Protein AF-A0A973NMS9-F1 (afdb_monomer_lite)

pLDDT: mean 92.17, std 13.08, range [51.09, 98.81]

Structure (mmCIF, N/CA/C/O backbone):
data_AF-A0A973NMS9-F1
#
_entry.id   AF-A0A973NMS9-F1
#
loop_
_atom_site.group_PDB
_atom_site.id
_atom_site.type_symbol
_atom_site.label_atom_id
_atom_site.label_alt_id
_atom_site.label_comp_id
_atom_site.label_asym_id
_atom_site.label_entity_id
_atom_site.label_seq_id
_atom_site.pdbx_PDB_ins_code
_atom_site.Cartn_x
_atom_site.Cartn_y
_atom_site.Cartn_z
_atom_site.occupancy
_atom_site.B_iso_or_equiv
_atom_site.auth_seq_id
_atom_site.auth_comp_id
_atom_site.auth_asym_id
_atom_site.auth_atom_id
_atom_site.pdbx_PDB_model_num
ATOM 1 N N . MET A 1 1 ? -32.463 41.604 4.329 1.00 52.03 1 MET A N 1
ATOM 2 C CA . MET A 1 1 ? -32.266 40.344 3.575 1.00 52.03 1 MET A CA 1
ATOM 3 C C . MET A 1 1 ? -31.017 39.669 4.118 1.00 52.03 1 MET A C 1
ATOM 5 O O . MET A 1 1 ? -29.980 40.320 4.085 1.00 52.03 1 MET A O 1
ATOM 9 N N . PRO A 1 2 ? -31.078 38.448 4.672 1.00 51.09 2 PRO A N 1
ATOM 10 C CA . PRO A 1 2 ? -29.867 37.769 5.112 1.00 51.09 2 PRO A CA 1
ATOM 11 C C . PRO A 1 2 ? -29.090 37.280 3.883 1.00 51.09 2 PRO A C 1
ATOM 13 O O . PRO A 1 2 ? -29.662 36.677 2.973 1.00 51.09 2 PRO A O 1
ATOM 16 N N . LEU A 1 3 ? -27.792 37.576 3.848 1.00 54.91 3 LEU A N 1
ATOM 17 C CA . LEU A 1 3 ? -26.859 37.037 2.864 1.00 54.91 3 LEU A CA 1
ATOM 18 C C . LEU A 1 3 ? -26.788 35.517 3.066 1.00 54.91 3 LEU A C 1
ATOM 20 O O . LEU A 1 3 ? -26.384 35.054 4.131 1.00 54.91 3 LEU A O 1
ATOM 24 N N . LYS A 1 4 ? -27.204 34.733 2.064 1.00 56.56 4 LYS A N 1
ATOM 25 C CA . LYS A 1 4 ? -26.935 33.290 2.038 1.00 56.56 4 LYS A CA 1
ATOM 26 C C . LYS A 1 4 ? -25.419 33.114 1.950 1.00 56.56 4 LYS A C 1
ATOM 28 O O . LYS A 1 4 ? -24.813 33.595 0.995 1.00 56.56 4 LYS A O 1
ATOM 33 N N . SER A 1 5 ? -24.813 32.462 2.938 1.00 62.69 5 SER A N 1
ATOM 34 C CA . SER A 1 5 ? -23.403 32.084 2.874 1.00 62.69 5 SER A CA 1
ATOM 35 C C . SER A 1 5 ? -23.179 31.179 1.661 1.00 62.69 5 SER A C 1
ATOM 37 O O . SER A 1 5 ? -23.957 30.257 1.401 1.00 62.69 5 SER A O 1
ATOM 39 N N . ALA A 1 6 ? -22.138 31.470 0.880 1.00 63.62 6 ALA A N 1
ATOM 40 C CA . ALA A 1 6 ? -21.718 30.586 -0.196 1.00 63.62 6 ALA A CA 1
ATOM 41 C C . ALA A 1 6 ? -21.316 29.226 0.408 1.00 63.62 6 ALA A C 1
ATOM 43 O O . ALA A 1 6 ? -20.689 29.207 1.473 1.00 63.62 6 ALA A O 1
ATOM 44 N N . PRO A 1 7 ? -21.674 28.093 -0.225 1.00 63.88 7 PRO A N 1
ATOM 45 C CA . PRO A 1 7 ? -21.231 26.788 0.245 1.00 63.88 7 PRO A CA 1
ATOM 46 C C . PRO A 1 7 ? -19.694 26.757 0.294 1.00 63.88 7 PRO A C 1
ATOM 48 O O . PRO A 1 7 ? -19.059 27.367 -0.573 1.00 63.88 7 PRO A O 1
ATOM 51 N N . PRO A 1 8 ? -19.088 26.081 1.290 1.00 60.72 8 PRO A N 1
ATOM 52 C CA . PRO A 1 8 ? -17.634 25.996 1.399 1.00 60.72 8 PRO A CA 1
ATOM 53 C C . PRO A 1 8 ? -17.053 25.490 0.076 1.00 60.72 8 PRO A C 1
ATOM 55 O O . PRO A 1 8 ? -17.633 24.597 -0.555 1.00 60.72 8 PRO A O 1
ATOM 58 N N . SER A 1 9 ? -15.950 26.099 -0.378 1.00 65.81 9 SER A N 1
ATOM 59 C CA . SER A 1 9 ? -15.331 25.726 -1.648 1.00 65.81 9 SER A CA 1
ATOM 60 C C . SER A 1 9 ? -15.041 24.227 -1.623 1.00 65.81 9 SER A C 1
ATOM 62 O O . SER A 1 9 ? -14.468 23.689 -0.675 1.00 65.81 9 SER A O 1
ATOM 64 N N . ARG A 1 10 ? -15.527 23.518 -2.644 1.00 62.38 10 ARG A N 1
ATOM 6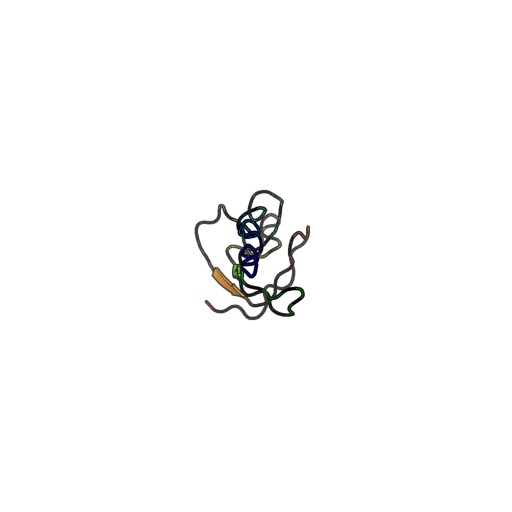5 C CA . ARG A 1 10 ? -15.262 22.091 -2.796 1.00 62.38 10 ARG A CA 1
ATOM 66 C C . ARG A 1 10 ? -13.761 21.958 -3.014 1.00 62.38 10 ARG A C 1
ATOM 68 O O . ARG A 1 10 ? -13.290 22.259 -4.107 1.00 62.38 10 ARG A O 1
ATOM 75 N N . SER A 1 11 ? -13.029 21.559 -1.976 1.00 68.19 11 SER A N 1
ATOM 76 C CA . SER A 1 11 ? -11.645 21.118 -2.130 1.00 68.19 11 SER A CA 1
ATOM 77 C C . SER A 1 11 ? -11.609 20.121 -3.288 1.00 68.19 11 SER A C 1
ATOM 79 O O . SER A 1 11 ? -12.516 19.284 -3.401 1.00 68.19 11 SER A O 1
ATOM 81 N N . ALA A 1 12 ? -10.639 20.260 -4.192 1.00 74.38 12 ALA A N 1
ATOM 82 C CA . ALA A 1 12 ? -10.483 19.319 -5.292 1.00 74.38 12 ALA A CA 1
ATOM 83 C C . ALA A 1 12 ? -10.455 17.898 -4.712 1.00 74.38 12 ALA A C 1
ATOM 85 O O . ALA A 1 12 ? -9.837 17.659 -3.671 1.00 74.38 12 ALA A O 1
ATOM 86 N N . LYS A 1 13 ? -11.195 16.974 -5.331 1.00 84.62 13 LYS A N 1
ATOM 87 C CA . LYS A 1 13 ? -11.239 15.596 -4.841 1.00 84.62 13 LYS A CA 1
ATOM 88 C C . LYS A 1 13 ? -9.820 15.020 -4.911 1.00 84.62 13 LYS A C 1
ATOM 90 O O . LYS A 1 13 ? -9.196 15.178 -5.960 1.00 84.62 13 LYS A O 1
ATOM 95 N N . PRO A 1 14 ? -9.313 14.395 -3.836 1.00 89.00 14 PRO A N 1
ATOM 96 C CA . PRO A 1 14 ? -8.013 13.749 -3.893 1.00 89.00 14 PRO A CA 1
ATOM 97 C C . PRO A 1 14 ? -8.054 12.623 -4.926 1.00 89.00 14 PRO A C 1
ATOM 99 O O . PRO A 1 14 ? -9.036 11.882 -5.002 1.00 89.00 14 PRO A O 1
ATOM 102 N N . ASP A 1 15 ? -6.987 12.517 -5.710 1.00 95.19 15 ASP A N 1
ATOM 103 C CA . ASP A 1 15 ? -6.753 11.381 -6.589 1.00 95.19 15 ASP A CA 1
ATOM 104 C C . ASP A 1 15 ? -5.811 10.401 -5.880 1.00 95.19 15 ASP A C 1
ATOM 106 O O . ASP A 1 15 ? -4.622 10.674 -5.714 1.00 95.19 15 ASP A O 1
ATOM 110 N N . LEU A 1 16 ? -6.363 9.274 -5.426 1.00 95.38 16 LEU A N 1
ATOM 111 C CA . LEU A 1 16 ? -5.648 8.250 -4.649 1.00 95.38 16 LEU A CA 1
ATOM 112 C C . LEU A 1 16 ? -4.656 7.444 -5.495 1.00 95.38 16 LEU A C 1
ATOM 114 O O . LEU A 1 16 ? -3.871 6.660 -4.976 1.00 95.38 16 LEU A O 1
ATOM 118 N N . PHE A 1 17 ? -4.702 7.633 -6.808 1.00 97.50 17 PHE A N 1
ATOM 119 C CA . PHE A 1 17 ? -3.877 6.929 -7.766 1.00 97.50 17 PHE A CA 1
ATOM 120 C C . PHE A 1 17 ? -2.565 7.662 -8.081 1.00 97.50 17 PHE A C 1
ATOM 122 O O . PHE A 1 17 ? -1.707 7.112 -8.777 1.00 97.50 17 PHE A O 1
ATOM 129 N N . ILE A 1 18 ? -2.380 8.883 -7.580 1.00 97.81 18 ILE A N 1
ATOM 130 C CA . ILE A 1 18 ? -1.110 9.603 -7.689 1.00 97.81 18 ILE A CA 1
ATOM 131 C C . ILE A 1 18 ? -0.083 8.950 -6.752 1.00 97.81 18 ILE A C 1
ATOM 133 O O . ILE A 1 18 ? -0.321 8.798 -5.556 1.00 97.81 18 ILE A O 1
ATOM 137 N N . GLY A 1 19 ? 1.081 8.592 -7.299 1.00 97.94 19 GLY A N 1
ATOM 138 C CA . GLY A 1 19 ? 2.199 8.016 -6.541 1.00 97.94 19 GLY A CA 1
ATOM 139 C C . GLY A 1 19 ? 2.176 6.493 -6.381 1.00 97.94 19 GLY A C 1
ATOM 140 O O . GLY A 1 19 ? 3.112 5.942 -5.813 1.00 97.94 19 GLY A O 1
ATOM 141 N N . THR A 1 20 ? 1.167 5.795 -6.908 1.00 98.38 20 THR A N 1
ATOM 142 C CA . THR A 1 20 ? 1.063 4.329 -6.767 1.00 98.38 20 THR A CA 1
ATOM 143 C C . THR A 1 20 ? 1.792 3.556 -7.882 1.00 98.38 20 THR A C 1
ATOM 145 O O . THR A 1 20 ? 1.509 2.385 -8.111 1.00 98.38 20 THR A O 1
ATOM 148 N N . GLY A 1 21 ? 2.603 4.229 -8.691 1.00 95.56 21 GLY A N 1
ATOM 149 C CA . GLY A 1 21 ? 3.385 3.646 -9.781 1.00 95.56 21 GLY A CA 1
ATOM 150 C C . GLY A 1 21 ? 4.729 4.361 -9.878 1.00 95.56 21 GLY A C 1
ATOM 151 O O . GLY A 1 21 ? 4.910 5.416 -9.255 1.00 95.56 21 GLY A O 1
ATOM 152 N N . GLY A 1 22 ? 5.677 3.800 -10.628 1.00 96.00 22 GLY A N 1
ATOM 153 C CA . GLY A 1 22 ? 7.075 4.213 -10.494 1.00 96.00 22 GLY A CA 1
ATOM 154 C C . GLY A 1 22 ? 7.529 4.040 -9.039 1.00 96.00 22 GLY A C 1
ATOM 155 O O . GLY A 1 22 ? 7.128 3.095 -8.377 1.00 96.00 22 GLY A O 1
ATOM 156 N N . HIS A 1 23 ? 8.290 4.994 -8.501 1.00 97.00 23 HIS A N 1
ATOM 157 C CA . HIS A 1 23 ? 8.924 4.860 -7.176 1.00 97.00 23 HIS A CA 1
ATOM 158 C C . HIS A 1 23 ? 8.225 5.659 -6.061 1.00 97.00 23 HIS A C 1
ATOM 160 O O . HIS A 1 23 ? 8.871 6.133 -5.125 1.00 97.00 23 HIS A O 1
ATOM 166 N N . GLY A 1 24 ? 6.925 5.932 -6.210 1.00 97.88 24 GLY A N 1
ATOM 167 C CA . GLY A 1 24 ? 6.170 6.718 -5.226 1.00 97.88 24 GLY A CA 1
ATOM 168 C C . GLY A 1 24 ? 5.721 5.901 -4.013 1.00 97.88 24 GLY A C 1
ATOM 169 O O . GLY A 1 24 ? 5.681 6.432 -2.906 1.00 97.88 24 GLY A O 1
ATOM 170 N N . HIS A 1 25 ? 5.409 4.620 -4.228 1.00 98.25 25 HIS A N 1
ATOM 171 C CA . HIS A 1 25 ? 5.026 3.646 -3.201 1.00 98.25 25 HIS A CA 1
ATOM 172 C C . HIS A 1 25 ? 3.852 4.102 -2.314 1.00 98.25 25 HIS A C 1
ATOM 174 O O . HIS A 1 25 ? 3.848 3.877 -1.106 1.00 98.25 25 HIS A O 1
ATOM 180 N N . THR A 1 26 ? 2.851 4.787 -2.874 1.00 98.44 26 THR A N 1
ATOM 181 C CA . THR A 1 26 ? 1.579 5.040 -2.170 1.00 98.44 26 THR A CA 1
ATOM 182 C C . THR A 1 26 ? 0.583 3.909 -2.436 1.00 98.44 26 THR A C 1
ATOM 184 O O . THR A 1 26 ? 0.773 3.105 -3.350 1.00 98.44 26 THR A O 1
ATOM 187 N N . TYR A 1 27 ? -0.482 3.825 -1.639 1.00 98.56 27 TYR A N 1
ATOM 188 C CA . TYR A 1 27 ? -1.566 2.861 -1.832 1.00 98.56 27 TYR A CA 1
ATOM 189 C C . TYR A 1 27 ? -2.898 3.585 -2.121 1.00 98.56 27 TYR A C 1
ATOM 191 O O . TYR A 1 27 ? -3.132 4.666 -1.572 1.00 98.56 27 TYR A O 1
ATOM 199 N N . PRO A 1 28 ? -3.791 3.021 -2.960 1.00 98.31 28 PRO A N 1
ATOM 200 C CA . PRO A 1 28 ? -5.073 3.645 -3.303 1.00 98.31 28 PRO A CA 1
ATOM 201 C C . PRO A 1 28 ? -6.221 3.289 -2.337 1.00 98.31 28 PRO A C 1
ATOM 203 O O . PRO A 1 28 ? -7.357 3.722 -2.542 1.00 98.31 28 PRO A O 1
ATOM 206 N N . GLY A 1 29 ? -5.949 2.459 -1.327 1.00 98.00 29 GLY A N 1
ATOM 207 C CA . GLY A 1 29 ? -6.910 1.966 -0.344 1.00 98.00 29 GLY A CA 1
ATOM 208 C C . GLY A 1 29 ? -7.544 3.016 0.571 1.00 98.00 29 GLY A C 1
ATOM 209 O O . GLY A 1 29 ? -7.094 4.155 0.702 1.00 98.00 29 GLY A O 1
ATOM 210 N N . ALA A 1 30 ? -8.624 2.608 1.234 1.00 98.06 30 ALA A N 1
ATOM 211 C CA . ALA A 1 30 ? -9.378 3.461 2.138 1.00 98.06 30 ALA A CA 1
ATOM 212 C C . ALA A 1 30 ? -8.702 3.559 3.513 1.00 98.06 30 ALA A C 1
ATOM 214 O O . ALA A 1 30 ? -8.347 2.555 4.131 1.00 98.06 30 ALA A O 1
ATOM 215 N N . THR A 1 31 ? -8.610 4.780 4.039 1.00 98.19 31 THR A N 1
ATOM 216 C CA . THR A 1 31 ? -8.217 5.031 5.427 1.00 98.19 31 THR A CA 1
ATOM 217 C C . THR A 1 31 ? -8.889 6.296 5.964 1.00 98.19 31 THR A C 1
ATOM 219 O O . THR A 1 31 ? -9.294 7.181 5.204 1.00 98.19 31 THR A O 1
ATOM 222 N N . LEU A 1 32 ? -9.034 6.380 7.286 1.00 97.94 32 LEU A N 1
ATOM 223 C CA . LEU A 1 32 ? -9.402 7.625 7.962 1.00 97.94 32 LEU A CA 1
ATOM 224 C C . LEU A 1 32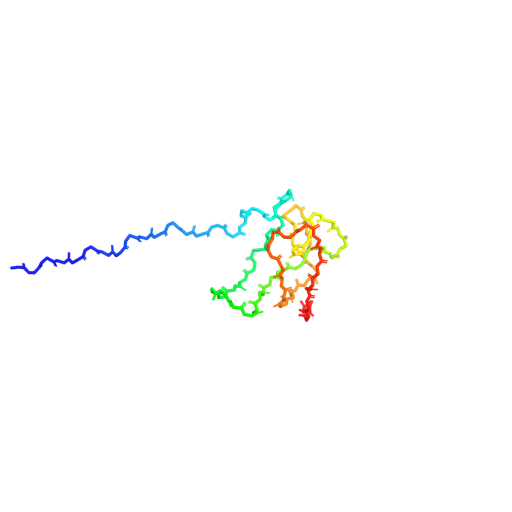 ? -8.140 8.468 8.196 1.00 97.94 32 LEU A C 1
ATOM 226 O O . LEU A 1 32 ? -7.048 7.906 8.292 1.00 97.94 32 LEU A O 1
ATOM 230 N N . PRO A 1 33 ? -8.251 9.801 8.350 1.00 96.94 33 PRO A N 1
ATOM 231 C CA . PRO A 1 33 ? -7.106 10.623 8.729 1.00 96.94 33 PRO A CA 1
ATOM 232 C C . PRO A 1 33 ? -6.435 10.078 9.997 1.00 96.94 33 PRO A C 1
ATOM 234 O O . PRO A 1 33 ? -7.073 10.011 11.048 1.00 96.94 33 PRO A O 1
ATOM 237 N N . PHE A 1 34 ? -5.162 9.683 9.882 1.00 97.75 34 PHE A N 1
ATOM 238 C CA . PHE A 1 34 ? -4.369 9.075 10.963 1.00 97.75 34 PHE A CA 1
ATOM 239 C C . PHE A 1 34 ? -4.969 7.773 11.537 1.00 97.75 34 PHE A C 1
ATOM 241 O O . PHE A 1 34 ? -4.756 7.445 12.704 1.00 97.75 34 PHE A O 1
ATOM 248 N N . GLY A 1 35 ? -5.754 7.045 10.736 1.00 98.06 35 GLY A N 1
ATOM 249 C CA . GLY A 1 35 ? -6.390 5.793 11.137 1.00 98.06 35 GLY A CA 1
ATOM 250 C C . GLY A 1 35 ? -5.399 4.634 11.272 1.00 98.06 35 GLY A C 1
ATOM 251 O O . GLY A 1 35 ? -4.403 4.568 10.560 1.00 98.06 35 GLY A O 1
ATOM 252 N N . MET A 1 36 ? -5.708 3.685 12.162 1.00 98.44 36 MET A N 1
ATOM 253 C CA . MET A 1 36 ? -4.887 2.480 12.359 1.00 98.44 36 MET A CA 1
ATOM 254 C C . MET A 1 36 ? -4.968 1.487 11.196 1.00 98.44 36 MET A C 1
ATOM 256 O O . MET A 1 36 ? -4.038 0.717 11.007 1.00 98.44 36 MET A O 1
ATOM 260 N N . VAL A 1 37 ? -6.069 1.500 10.440 1.00 98.44 37 VAL A N 1
ATOM 261 C CA . VAL A 1 37 ? -6.332 0.567 9.337 1.00 98.44 37 VAL A CA 1
ATOM 262 C C . VAL A 1 37 ? -6.195 1.292 8.005 1.00 98.44 37 VAL A C 1
ATOM 264 O O . VAL A 1 37 ? -6.747 2.385 7.816 1.00 98.44 37 VAL A O 1
ATOM 267 N N . GLN A 1 38 ? -5.483 0.653 7.087 1.00 98.69 38 GLN A N 1
ATOM 268 C CA . GLN A 1 38 ? -5.342 1.045 5.694 1.00 98.69 38 GLN A CA 1
ATOM 269 C C . GLN A 1 38 ? -5.850 -0.150 4.885 1.00 98.69 38 GLN A C 1
ATOM 271 O O . GLN A 1 38 ? -5.162 -1.145 4.760 1.00 98.69 38 GLN A O 1
ATOM 276 N N . LEU A 1 39 ? -7.106 -0.128 4.443 1.00 98.56 39 LEU A N 1
ATOM 277 C CA . LEU A 1 39 ? -7.668 -1.251 3.687 1.00 98.56 39 LEU A CA 1
ATOM 278 C C . LEU A 1 39 ? -7.391 -1.021 2.202 1.00 98.56 39 LEU A C 1
ATOM 280 O O . LEU A 1 39 ? -8.043 -0.169 1.590 1.00 98.56 39 LEU A O 1
ATOM 284 N N . SER A 1 40 ? -6.441 -1.759 1.629 1.00 98.62 40 SER A N 1
ATOM 285 C CA . SER A 1 40 ? -5.973 -1.563 0.249 1.00 98.62 40 SER A CA 1
ATOM 286 C C . SER A 1 40 ? -5.787 -2.890 -0.494 1.00 98.62 40 SER A C 1
ATOM 288 O O . SER A 1 40 ? -5.526 -3.906 0.147 1.00 98.62 40 SER A O 1
ATOM 290 N N . PRO A 1 41 ? -5.943 -2.914 -1.834 1.00 98.62 41 PRO A N 1
ATOM 291 C CA . PRO A 1 41 ? -5.541 -4.063 -2.640 1.00 98.62 41 PRO A CA 1
ATOM 292 C C . PRO A 1 41 ? -4.024 -4.257 -2.631 1.00 98.62 41 PRO A C 1
ATOM 294 O O . PRO A 1 41 ? -3.294 -3.271 -2.741 1.00 98.62 41 PRO A O 1
ATOM 297 N N . ASP A 1 42 ? -3.598 -5.518 -2.638 1.00 98.62 42 ASP A N 1
ATOM 298 C CA . ASP A 1 42 ? -2.211 -5.913 -2.871 1.00 98.62 42 ASP A CA 1
ATOM 299 C C . ASP A 1 42 ? -2.073 -6.529 -4.269 1.00 98.62 42 ASP A C 1
ATOM 301 O O . ASP A 1 42 ? -2.862 -7.398 -4.648 1.00 98.62 42 ASP A O 1
ATOM 305 N N . THR A 1 43 ? -1.094 -6.084 -5.052 1.00 98.56 43 THR A N 1
ATOM 306 C CA . THR A 1 43 ? -0.759 -6.626 -6.379 1.00 98.56 43 THR A CA 1
ATOM 307 C C . THR A 1 43 ? 0.547 -7.417 -6.369 1.00 98.56 43 THR A C 1
ATOM 309 O O . THR A 1 43 ? 0.701 -8.330 -7.181 1.00 98.56 43 THR A O 1
ATOM 312 N N . ASP A 1 44 ? 1.448 -7.106 -5.430 1.00 96.94 44 ASP A N 1
ATOM 313 C CA . ASP A 1 44 ? 2.739 -7.762 -5.231 1.00 96.94 44 ASP A CA 1
ATOM 314 C C . ASP A 1 44 ? 3.232 -7.551 -3.784 1.00 96.94 44 ASP A C 1
ATOM 316 O O . ASP A 1 44 ? 2.923 -6.534 -3.166 1.00 96.94 44 ASP A O 1
ATOM 320 N N . VAL A 1 45 ? 3.999 -8.501 -3.239 1.00 95.81 45 VAL A N 1
ATOM 321 C CA . VAL A 1 45 ? 4.546 -8.449 -1.864 1.00 95.81 45 VAL A CA 1
ATOM 322 C C . VAL A 1 45 ? 6.063 -8.664 -1.799 1.00 95.81 45 VAL A C 1
ATOM 324 O O . VAL A 1 45 ? 6.642 -8.692 -0.715 1.00 95.81 45 VAL A O 1
ATOM 327 N N . GLU A 1 46 ? 6.721 -8.846 -2.943 1.00 95.12 46 GLU A N 1
ATOM 328 C CA . GLU A 1 46 ? 8.148 -9.179 -3.035 1.00 95.12 46 GLU A CA 1
ATOM 329 C C . GLU A 1 46 ? 8.968 -8.073 -3.711 1.00 95.12 46 GLU A C 1
ATOM 331 O O . GLU A 1 46 ? 10.148 -7.883 -3.395 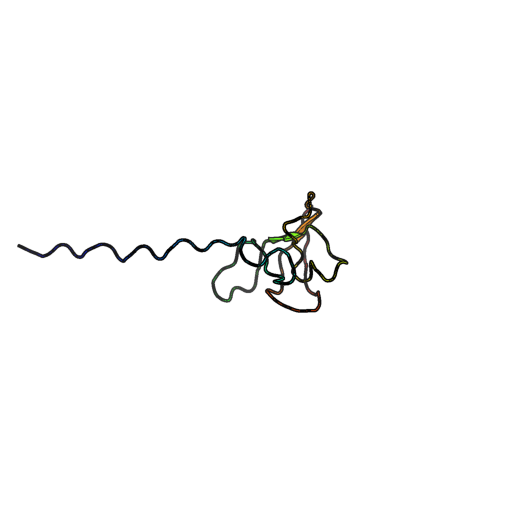1.00 95.12 46 GLU A O 1
ATOM 336 N N . ARG A 1 47 ? 8.374 -7.337 -4.656 1.00 96.19 47 ARG A N 1
ATOM 337 C CA . ARG A 1 47 ? 9.069 -6.300 -5.425 1.00 96.19 47 ARG A CA 1
ATOM 338 C C . ARG A 1 47 ? 9.261 -5.017 -4.629 1.00 96.19 47 ARG A C 1
ATOM 340 O O . ARG A 1 47 ? 8.363 -4.526 -3.955 1.00 96.19 47 ARG A O 1
ATOM 347 N N . TRP A 1 48 ? 10.430 -4.403 -4.816 1.00 97.56 48 TRP A N 1
ATOM 348 C CA . TRP A 1 48 ? 10.751 -3.107 -4.221 1.00 97.56 48 TRP A CA 1
ATOM 349 C C . TRP A 1 48 ? 9.815 -1.988 -4.702 1.00 97.56 48 TRP A C 1
ATOM 351 O O . TRP A 1 48 ? 9.400 -1.166 -3.893 1.00 97.56 48 TRP A O 1
ATOM 361 N N . ASP A 1 49 ? 9.412 -1.993 -5.975 1.00 97.44 49 ASP A N 1
ATOM 362 C CA . ASP A 1 49 ? 8.495 -0.976 -6.515 1.00 97.44 49 ASP A CA 1
ATOM 363 C C . ASP A 1 49 ? 7.090 -1.038 -5.877 1.00 97.44 49 ASP A C 1
ATOM 365 O O . ASP A 1 49 ? 6.334 -0.069 -5.921 1.00 97.44 49 ASP A O 1
ATOM 369 N N . ALA A 1 50 ? 6.741 -2.161 -5.239 1.00 97.19 50 ALA A N 1
ATOM 370 C CA . ALA A 1 50 ? 5.463 -2.393 -4.572 1.00 97.19 50 ALA A CA 1
ATOM 371 C C . ALA A 1 50 ? 5.593 -2.368 -3.036 1.00 97.19 50 ALA A C 1
ATOM 373 O O . ALA A 1 50 ? 4.890 -3.097 -2.344 1.00 97.19 50 ALA A O 1
ATOM 374 N N . CYS A 1 51 ? 6.464 -1.519 -2.467 1.00 98.31 51 CYS A N 1
ATOM 375 C CA . CYS A 1 51 ? 6.649 -1.426 -1.004 1.00 98.31 51 CYS A CA 1
ATOM 376 C C . CYS A 1 51 ? 5.346 -1.185 -0.213 1.00 98.31 51 CYS A C 1
ATOM 378 O O . CYS A 1 51 ? 5.273 -1.540 0.960 1.00 98.31 51 CYS A O 1
ATOM 380 N N . SER A 1 52 ? 4.332 -0.575 -0.831 1.00 98.12 52 SER A N 1
ATOM 381 C CA . SER A 1 52 ? 3.006 -0.344 -0.248 1.00 98.12 52 SER A CA 1
ATOM 382 C C . SER A 1 52 ? 2.000 -1.458 -0.540 1.00 98.12 52 SER A C 1
ATOM 384 O O . SER A 1 52 ? 0.808 -1.232 -0.370 1.00 98.12 52 SER A O 1
ATOM 386 N N . GLY A 1 53 ? 2.435 -2.604 -1.062 1.00 98.25 53 GLY A N 1
ATOM 387 C CA . GLY A 1 53 ? 1.579 -3.705 -1.508 1.00 98.25 53 GLY A CA 1
ATOM 388 C C . GLY A 1 53 ? 0.936 -3.497 -2.883 1.00 98.25 53 GLY A C 1
ATOM 389 O O . GLY A 1 53 ? 0.531 -4.469 -3.509 1.00 98.25 53 GLY A O 1
ATOM 390 N N . TYR A 1 54 ? 0.864 -2.266 -3.406 1.00 98.62 54 TYR A N 1
ATOM 391 C CA . TYR A 1 54 ? 0.196 -1.956 -4.677 1.00 98.62 54 TYR A CA 1
ATOM 392 C C . TYR A 1 54 ? 1.125 -1.254 -5.671 1.00 98.62 54 TYR A C 1
ATOM 394 O O . TYR A 1 54 ? 1.704 -0.212 -5.356 1.00 98.62 54 TYR A O 1
ATOM 402 N N . HIS A 1 55 ? 1.158 -1.742 -6.912 1.00 98.31 55 HIS A N 1
ATOM 403 C CA . HIS A 1 55 ? 1.778 -1.051 -8.041 1.00 98.31 55 HIS A CA 1
ATOM 404 C C . HIS A 1 55 ? 0.804 -0.944 -9.228 1.00 98.31 55 HIS A C 1
ATOM 406 O O . HIS A 1 55 ? 0.192 -1.920 -9.654 1.00 98.31 55 HIS A O 1
ATOM 412 N N . ARG A 1 56 ? 0.638 0.265 -9.785 1.00 97.81 56 ARG A N 1
ATOM 413 C CA . ARG A 1 56 ? -0.391 0.573 -10.805 1.00 97.81 56 ARG A CA 1
ATOM 414 C C . ARG A 1 56 ? -0.283 -0.270 -12.075 1.00 97.81 56 ARG A C 1
ATOM 416 O O . ARG A 1 56 ? -1.304 -0.529 -12.706 1.00 97.81 56 ARG A O 1
ATOM 423 N N . ASP A 1 57 ? 0.934 -0.615 -12.473 1.00 97.19 57 ASP A N 1
ATOM 424 C CA . ASP A 1 57 ? 1.174 -1.324 -13.734 1.00 97.19 57 ASP A CA 1
ATOM 425 C C . ASP A 1 57 ? 0.897 -2.831 -13.630 1.00 97.19 57 ASP A C 1
ATOM 427 O O . ASP A 1 57 ? 0.870 -3.527 -14.649 1.00 97.19 57 ASP A O 1
ATOM 431 N N . ASP A 1 58 ? 0.653 -3.339 -12.419 1.00 97.81 58 ASP A N 1
ATOM 432 C CA . ASP A 1 58 ? 0.275 -4.729 -12.226 1.00 97.81 58 ASP A CA 1
ATOM 433 C C . ASP A 1 58 ? -1.165 -4.972 -12.694 1.00 97.81 58 ASP A C 1
ATOM 435 O O . ASP A 1 58 ? -2.066 -4.145 -12.551 1.00 97.81 58 ASP A O 1
ATOM 439 N N . SER A 1 59 ? -1.393 -6.152 -13.269 1.00 97.25 59 SER A N 1
ATOM 440 C CA . SER A 1 59 ? -2.670 -6.519 -13.899 1.00 97.25 59 SER A CA 1
ATOM 441 C C . SER A 1 59 ? -3.528 -7.472 -13.062 1.00 97.25 59 SER A C 1
ATOM 443 O O . SER A 1 59 ? -4.617 -7.856 -13.490 1.00 97.25 59 SER A O 1
ATOM 445 N N . SER A 1 60 ? -3.062 -7.846 -11.869 1.00 97.62 60 SER A N 1
ATOM 446 C CA . SER A 1 60 ? -3.742 -8.768 -10.959 1.00 97.62 60 SER A CA 1
ATOM 447 C C . SER A 1 60 ? -3.689 -8.270 -9.521 1.00 97.62 60 SER A C 1
ATOM 449 O O . SER A 1 60 ? -2.695 -7.686 -9.107 1.00 97.62 60 SER A O 1
ATOM 451 N N . ILE A 1 61 ? -4.744 -8.559 -8.761 1.00 98.44 61 ILE A N 1
ATOM 452 C CA . ILE A 1 61 ? -4.829 -8.317 -7.319 1.00 98.44 61 ILE A CA 1
ATOM 453 C C . ILE A 1 61 ? -4.746 -9.673 -6.613 1.00 98.44 61 ILE A C 1
ATOM 455 O O . ILE A 1 61 ? -5.456 -10.605 -6.991 1.00 98.44 61 ILE A O 1
ATOM 459 N N . MET A 1 62 ? -3.882 -9.773 -5.607 1.00 98.12 62 MET A N 1
ATOM 460 C CA . MET A 1 62 ? -3.725 -10.941 -4.738 1.00 98.12 62 MET A CA 1
ATOM 461 C C . MET A 1 62 ? -4.835 -11.018 -3.682 1.00 98.12 62 MET A C 1
ATOM 463 O O . MET A 1 62 ? -5.286 -12.106 -3.339 1.00 98.12 62 MET A O 1
ATOM 467 N N . GLY A 1 63 ? -5.264 -9.863 -3.172 1.00 98.50 63 GLY A N 1
ATOM 468 C CA . GLY A 1 63 ? -6.318 -9.718 -2.171 1.00 98.50 63 GLY A CA 1
ATOM 469 C C . GLY A 1 63 ? -6.339 -8.305 -1.592 1.00 98.50 63 GLY A C 1
ATOM 470 O O . GLY A 1 63 ? -5.769 -7.383 -2.177 1.00 98.50 63 GLY A O 1
ATOM 471 N N . PHE A 1 64 ? -6.991 -8.139 -0.443 1.00 98.81 64 PHE A N 1
ATOM 472 C CA . PHE A 1 64 ? -7.049 -6.882 0.306 1.00 98.81 64 PHE A CA 1
ATOM 473 C C . PHE A 1 64 ? -6.537 -7.093 1.733 1.00 98.81 64 PHE A C 1
ATOM 475 O O . PHE A 1 64 ? -7.167 -7.820 2.510 1.00 98.81 64 PHE A O 1
ATOM 482 N N . SER A 1 65 ? -5.403 -6.481 2.074 1.00 98.75 65 SER A N 1
ATOM 483 C CA . SER A 1 65 ? -4.860 -6.459 3.438 1.00 98.75 65 SER A CA 1
ATOM 484 C C . SER A 1 65 ? -5.271 -5.178 4.177 1.00 98.75 65 SER A C 1
ATOM 486 O O . SER A 1 65 ? -5.876 -4.269 3.599 1.00 98.75 65 SER A O 1
ATOM 488 N N . HIS A 1 66 ? -5.037 -5.137 5.491 1.00 98.69 66 HIS A N 1
ATOM 489 C CA . HIS A 1 66 ? -5.593 -4.116 6.391 1.00 98.69 66 HIS A CA 1
ATOM 490 C C . HIS A 1 66 ? -4.548 -3.140 6.956 1.00 98.69 66 HIS A C 1
ATOM 492 O O . HIS A 1 66 ? -4.907 -2.228 7.714 1.00 98.69 66 HIS A O 1
ATOM 498 N N . THR A 1 67 ? -3.274 -3.323 6.614 1.00 98.69 67 THR A N 1
ATOM 499 C CA . THR A 1 67 ? -2.161 -2.499 7.088 1.00 98.69 67 THR A CA 1
A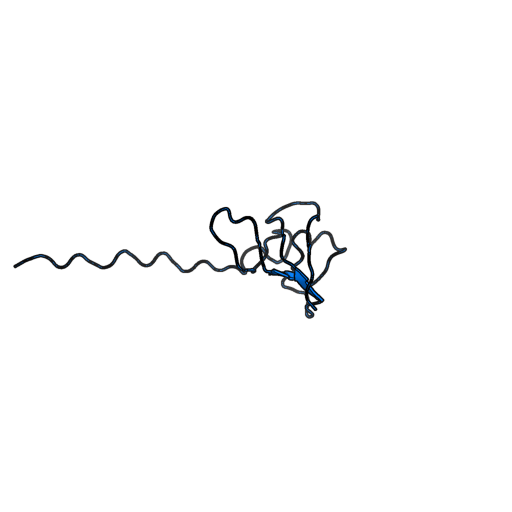TOM 500 C C . THR A 1 67 ? -1.179 -2.201 5.955 1.00 98.69 67 THR A C 1
ATOM 502 O O . THR A 1 67 ? -0.689 -3.116 5.297 1.00 98.69 67 THR A O 1
ATOM 505 N N . HIS A 1 68 ? -0.851 -0.920 5.754 1.00 98.69 68 HIS A N 1
ATOM 506 C CA . HIS A 1 68 ? 0.028 -0.463 4.671 1.00 98.69 68 HIS A CA 1
ATOM 507 C C . HIS A 1 68 ? 0.865 0.746 5.081 1.00 98.69 68 HIS A C 1
ATOM 509 O O . HIS A 1 68 ? 0.369 1.698 5.694 1.00 98.69 68 HIS A O 1
ATOM 515 N N . LEU A 1 69 ? 2.119 0.772 4.632 1.00 98.44 69 LEU A N 1
ATOM 516 C CA . LEU A 1 69 ? 2.978 1.951 4.710 1.00 98.44 69 LEU A CA 1
ATOM 517 C C . LEU A 1 69 ? 2.889 2.757 3.407 1.00 98.44 69 LEU A C 1
ATOM 519 O O . LEU A 1 69 ? 2.955 2.205 2.313 1.00 98.44 69 LEU A O 1
ATOM 523 N N . SER A 1 70 ? 2.735 4.080 3.515 1.00 98.19 70 SER A N 1
ATOM 524 C CA . SER A 1 70 ? 2.657 4.979 2.355 1.00 98.19 70 SER A CA 1
ATOM 525 C C . SER A 1 70 ? 3.978 5.721 2.149 1.00 98.19 70 SER A C 1
ATOM 527 O O . SER A 1 70 ? 4.340 6.569 2.965 1.00 98.19 70 SER A O 1
ATOM 529 N N . GLY A 1 71 ? 4.646 5.470 1.024 1.00 98.31 71 GLY A N 1
ATOM 530 C CA . GLY A 1 71 ? 5.837 6.194 0.567 1.00 98.31 71 GLY A CA 1
ATOM 531 C C . GLY A 1 71 ? 7.164 5.702 1.147 1.00 98.31 71 GLY A C 1
ATOM 532 O O . GLY A 1 71 ? 8.146 6.446 1.141 1.00 98.31 71 GLY A O 1
ATOM 533 N N . THR A 1 72 ? 7.211 4.486 1.695 1.00 98.31 72 THR A N 1
ATOM 534 C CA . THR A 1 72 ? 8.444 3.904 2.244 1.00 98.31 72 THR A CA 1
ATOM 535 C C . THR A 1 72 ? 9.329 3.312 1.153 1.00 98.31 72 THR A C 1
ATOM 537 O O . THR A 1 72 ? 8.860 2.924 0.093 1.00 98.31 72 THR A O 1
ATOM 540 N N . GLY A 1 73 ? 10.637 3.229 1.414 1.00 97.50 73 GLY A N 1
ATOM 541 C CA . GLY A 1 73 ? 11.614 2.603 0.510 1.00 97.50 73 GLY A CA 1
ATOM 542 C C . GLY A 1 73 ? 11.934 1.139 0.831 1.00 97.50 73 GLY A C 1
ATOM 543 O O . GLY A 1 73 ? 12.874 0.598 0.256 1.00 97.50 73 GLY A O 1
ATOM 544 N N . ILE A 1 74 ? 11.217 0.540 1.786 1.00 97.75 74 ILE A N 1
ATOM 545 C CA . ILE A 1 74 ? 11.283 -0.872 2.184 1.00 97.75 74 ILE A CA 1
ATOM 546 C C . ILE A 1 74 ? 9.845 -1.306 2.506 1.00 97.75 74 ILE A C 1
ATOM 548 O O . ILE A 1 74 ? 9.103 -0.531 3.122 1.00 97.75 74 ILE A O 1
ATOM 552 N N . GLY A 1 75 ? 9.469 -2.508 2.065 1.00 96.94 75 GLY A N 1
ATOM 553 C CA . GLY A 1 75 ? 8.168 -3.114 2.337 1.00 96.94 75 GLY A CA 1
ATOM 554 C C . GLY A 1 75 ? 8.107 -3.751 3.725 1.00 96.94 75 GLY A C 1
ATOM 555 O O . GLY A 1 75 ? 9.079 -4.351 4.183 1.00 96.94 75 GLY A O 1
ATOM 556 N N . ASP A 1 76 ? 6.963 -3.588 4.379 1.00 97.69 76 ASP A N 1
ATOM 557 C CA . ASP A 1 76 ?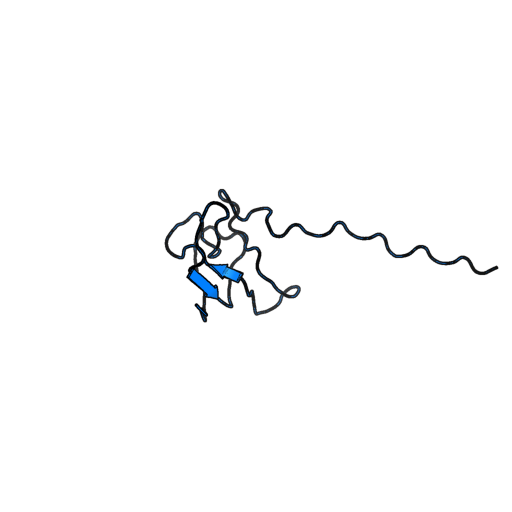 6.563 -4.221 5.641 1.00 97.69 76 ASP A CA 1
ATOM 558 C C . ASP A 1 76 ? 5.024 -4.104 5.754 1.00 97.69 76 ASP A C 1
ATOM 560 O O . ASP A 1 76 ? 4.394 -3.474 4.897 1.00 97.69 76 ASP A O 1
ATOM 564 N N . MET A 1 77 ? 4.423 -4.638 6.819 1.00 97.56 77 MET A N 1
ATOM 565 C CA . MET A 1 77 ? 2.967 -4.754 7.011 1.00 97.56 77 MET A CA 1
ATOM 566 C C . MET A 1 77 ? 2.315 -5.721 6.001 1.00 97.56 77 MET A C 1
ATOM 568 O O . MET A 1 77 ? 2.813 -6.830 5.820 1.00 97.56 77 MET A O 1
ATOM 572 N N . LEU A 1 78 ? 1.204 -5.330 5.359 1.00 97.94 78 LEU A N 1
ATOM 573 C CA . LEU A 1 78 ? 0.370 -6.180 4.496 1.00 97.94 78 LEU A CA 1
ATOM 574 C C . LEU A 1 78 ? -0.329 -7.308 5.275 1.00 97.94 78 LEU A C 1
ATOM 576 O O . LEU A 1 78 ? -0.458 -8.448 4.822 1.00 97.94 78 LEU A O 1
ATOM 580 N N . ASP A 1 79 ? -0.801 -6.988 6.480 1.00 98.44 79 ASP A N 1
ATOM 581 C CA . ASP A 1 79 ? -1.375 -7.955 7.411 1.00 98.44 79 ASP A CA 1
ATOM 582 C C . ASP A 1 79 ? -2.870 -8.202 7.162 1.00 98.44 79 ASP A C 1
ATOM 584 O O . ASP A 1 79 ? -3.635 -7.311 6.782 1.00 98.44 79 ASP A O 1
ATOM 588 N N . VAL A 1 80 ? -3.316 -9.422 7.489 1.00 98.06 80 VAL A N 1
ATOM 589 C CA . VAL A 1 80 ? -4.723 -9.858 7.404 1.00 98.06 80 VAL A CA 1
ATOM 590 C C . VAL A 1 80 ? -5.266 -9.733 5.973 1.00 98.06 80 VAL A C 1
ATOM 592 O O . VAL A 1 80 ? -6.200 -8.979 5.699 1.00 98.06 80 VAL A O 1
ATOM 595 N N . LEU A 1 81 ? -4.664 -10.490 5.054 1.00 98.12 81 LEU A N 1
ATOM 596 C CA . LEU A 1 81 ? -5.086 -10.570 3.658 1.00 98.12 81 LEU A CA 1
ATOM 597 C C . LEU A 1 81 ? -6.395 -11.361 3.509 1.00 98.12 81 LEU A C 1
ATOM 599 O O . LEU A 1 81 ? -6.499 -12.505 3.961 1.00 98.12 81 LEU A O 1
ATOM 603 N N . VAL A 1 82 ? -7.368 -10.770 2.818 1.00 98.25 82 VAL A N 1
ATOM 604 C CA . VAL A 1 82 ? -8.577 -11.455 2.340 1.00 98.25 82 VAL A CA 1
ATOM 605 C C . VAL A 1 82 ? -8.502 -11.575 0.819 1.00 98.25 82 VAL A C 1
ATOM 607 O O . VAL A 1 82 ? -8.424 -10.555 0.133 1.00 98.25 82 VAL A O 1
ATOM 610 N N . ALA A 1 83 ? -8.506 -12.814 0.318 1.00 88.94 83 ALA A N 1
ATOM 611 C CA . ALA A 1 83 ? -8.400 -13.162 -1.102 1.00 88.94 83 ALA A CA 1
ATOM 612 C C . ALA A 1 83 ? -9.762 -13.495 -1.728 1.00 88.94 83 ALA A C 1
ATOM 614 O O . ALA A 1 83 ? -10.600 -14.109 -1.025 1.00 88.94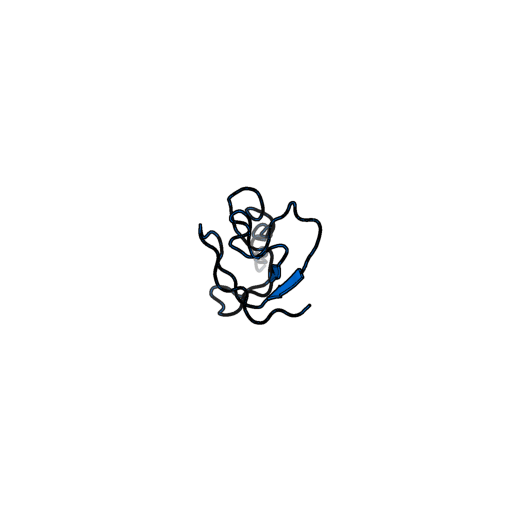 83 ALA A O 1
#

Secondary structure (DSSP, 8-state):
-PPPPPPPP-PPPP-TTTTSSTT------EE-TT-S-EEEEES-SS-GGGTTS--TT-----EEES---SS-SS-----S-B-

Sequence (83 aa):
MPLKSAPPSRSAKPDLFIGTGGHGHTYPGATLPFGMVQLSPDTDVERWDACSGYHRDDSSIMGFSHTHLSGTGIGDMLDVLVA

Radius of gyration: 16.61 Å; chains: 1; bounding box: 44×54×26 Å

Foldseek 3Di:
DDDDDDDPPPDPDDDLPPQQADQQQAFSFDDDVVHQWGWGWAQDQPDQSNLQRGHPPRDDTPFIATDGDGRDRHHDDSHDGDD